Pro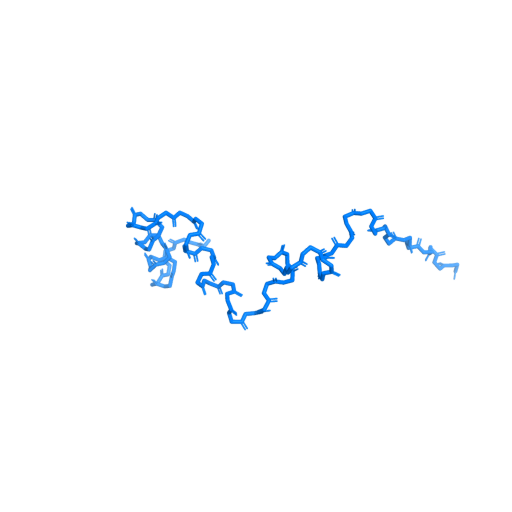tein AF-A0A819G9H7-F1 (afdb_monomer)

Sequence (54 aa):
MRHTPEAMQFVTTAARFGVQQAVKERDSIFQDYSQAEVKHRPNINHKFSYEEGE

Nearest PDB structures (foldseek):
  8brt-assembly1_A  TM=5.174E-01  e=6.589E+00  Bacillus sp. FJAT-27231
  1e3a-assembly1_A  TM=3.638E-01  e=3.597E+00  Escherichia coli

Mean predicted aligned error: 10.1 Å

Solvent-accessible surface area (backbone atoms only — not comparable to full-atom values): 3528 Å² total; per-residue (Å²): 142,72,81,49,73,68,45,47,49,46,51,52,41,23,74,75,65,33,60,70,51,37,48,50,62,69,37,57,84,72,59,49,48,82,75,37,61,81,95,60,32,74,64,87,82,69,72,87,80,80,78,82,79,131

Secondary structure (DSSP, 8-state):
---SHHHHHHHHHHHHH-HHHHHHHHHHTT--GGGS-GGGS--TT---------

Radius of gyration: 16.91 Å; Cα contacts (8 Å, |Δi|>4): 22; chains: 1; bounding box: 33×36×38 Å

pLDDT: mean 80.0, std 13.18, range [48.28, 97.75]

Foldseek 3Di:
DQPDPVNVVLVVCCVVPNNVVSVCVVCVVVPPQCPDDPVSHDDPPDDDDDDPDD

Structure (mmCIF, N/CA/C/O backbone):
data_AF-A0A819G9H7-F1
#
_entry.id   AF-A0A819G9H7-F1
#
loop_
_atom_site.group_PDB
_atom_site.id
_atom_site.type_symbol
_atom_site.label_atom_id
_atom_site.label_alt_id
_atom_site.label_comp_id
_atom_site.label_asym_id
_atom_site.label_entity_id
_atom_site.label_seq_id
_atom_site.pdbx_PDB_ins_code
_atom_site.Cartn_x
_atom_site.Cartn_y
_atom_site.Cartn_z
_atom_site.occupancy
_atom_site.B_iso_or_equiv
_atom_site.auth_seq_id
_atom_site.auth_comp_id
_atom_site.auth_asym_id
_atom_site.auth_atom_id
_atom_site.pdbx_PDB_model_num
ATOM 1 N N . MET A 1 1 ? -3.883 -16.595 3.251 1.00 56.12 1 MET A N 1
ATOM 2 C CA . MET A 1 1 ? -3.431 -15.874 4.460 1.00 56.12 1 MET A CA 1
ATOM 3 C C . MET A 1 1 ? -4.062 -14.483 4.480 1.00 56.12 1 MET A C 1
ATOM 5 O O . MET A 1 1 ? -3.662 -13.652 3.682 1.00 56.12 1 MET A O 1
ATOM 9 N N . ARG A 1 2 ? -5.112 -14.262 5.287 1.00 81.69 2 ARG A N 1
ATOM 10 C CA . ARG A 1 2 ? -5.822 -12.963 5.425 1.00 81.69 2 ARG A CA 1
ATOM 11 C C . ARG A 1 2 ? -6.261 -12.652 6.871 1.00 81.69 2 ARG A C 1
ATOM 13 O O . ARG A 1 2 ? -6.996 -11.702 7.085 1.00 81.69 2 ARG A O 1
ATOM 20 N N . HIS A 1 3 ? -5.840 -13.464 7.844 1.00 90.38 3 HIS A N 1
ATOM 21 C CA . HIS A 1 3 ? -6.350 -13.418 9.224 1.00 90.38 3 HIS A CA 1
ATOM 22 C C . HIS A 1 3 ? -5.241 -13.295 10.280 1.00 90.38 3 HIS A C 1
ATOM 24 O O . HIS A 1 3 ? -5.491 -13.538 11.455 1.00 90.38 3 HIS A O 1
ATOM 30 N N . THR A 1 4 ? -4.012 -12.960 9.883 1.00 95.19 4 THR A N 1
ATOM 31 C CA . THR A 1 4 ? -2.968 -12.608 10.855 1.00 95.19 4 THR A CA 1
ATOM 32 C C . THR A 1 4 ? -3.163 -11.159 11.316 1.00 95.19 4 THR A C 1
ATOM 34 O O . THR A 1 4 ? -3.807 -10.380 10.601 1.00 95.19 4 THR A O 1
ATOM 37 N N . PRO A 1 5 ? -2.622 -10.762 12.480 1.00 95.31 5 PRO A N 1
ATOM 38 C CA . PRO A 1 5 ? -2.705 -9.381 12.953 1.00 95.31 5 PRO A CA 1
ATOM 39 C C . PRO A 1 5 ? -2.208 -8.349 11.928 1.00 95.31 5 PRO A C 1
ATOM 41 O O . PRO A 1 5 ? -2.848 -7.318 11.732 1.00 95.31 5 PRO A O 1
ATOM 44 N N . GLU A 1 6 ? -1.131 -8.650 11.205 1.00 91.12 6 GLU A N 1
ATOM 45 C CA . GLU A 1 6 ? -0.541 -7.776 10.183 1.00 91.12 6 GLU A CA 1
ATOM 46 C C . GLU A 1 6 ? -1.487 -7.608 8.987 1.00 91.12 6 GLU A C 1
ATOM 48 O O . GLU A 1 6 ? -1.678 -6.505 8.474 1.00 91.12 6 GLU A O 1
ATOM 53 N N . ALA A 1 7 ? -2.145 -8.694 8.569 1.00 94.06 7 ALA A N 1
ATOM 54 C CA . ALA A 1 7 ? -3.145 -8.638 7.508 1.00 94.06 7 ALA A CA 1
ATOM 55 C C . ALA A 1 7 ? -4.357 -7.789 7.926 1.00 94.06 7 ALA A C 1
ATOM 57 O O . ALA A 1 7 ? -4.880 -7.020 7.119 1.00 94.06 7 ALA A O 1
ATOM 58 N N . MET A 1 8 ? -4.778 -7.879 9.191 1.00 96.12 8 MET A N 1
ATOM 59 C CA . MET A 1 8 ? -5.867 -7.054 9.725 1.00 96.12 8 MET A CA 1
ATOM 60 C C . MET A 1 8 ? -5.485 -5.571 9.806 1.00 96.12 8 MET A C 1
ATOM 62 O O . MET A 1 8 ? -6.318 -4.710 9.511 1.00 96.12 8 MET A O 1
ATOM 66 N N . GLN A 1 9 ? -4.230 -5.258 10.140 1.00 93.62 9 GLN A N 1
ATOM 67 C CA . GLN A 1 9 ? -3.714 -3.887 10.096 1.00 93.62 9 GLN A CA 1
ATOM 68 C C . GLN A 1 9 ? -3.735 -3.333 8.670 1.00 93.62 9 GLN A C 1
ATOM 70 O O . GLN A 1 9 ? -4.254 -2.240 8.454 1.00 93.62 9 GLN A O 1
ATOM 75 N N . PHE A 1 10 ? -3.289 -4.116 7.683 1.00 94.50 10 PHE A N 1
ATOM 76 C CA . PHE A 1 10 ? -3.358 -3.724 6.274 1.00 94.50 10 PHE A CA 1
ATOM 77 C C . PHE A 1 10 ? -4.796 -3.419 5.828 1.00 94.50 10 PHE A C 1
ATOM 79 O O . PHE A 1 10 ? -5.048 -2.376 5.225 1.00 94.50 10 PHE A O 1
ATOM 86 N N . VAL A 1 11 ? -5.756 -4.292 6.158 1.00 95.94 11 VAL A N 1
ATOM 87 C CA . VAL A 1 11 ? -7.179 -4.082 5.831 1.00 95.94 11 VAL A CA 1
ATOM 88 C C . VAL A 1 11 ? -7.721 -2.819 6.502 1.00 95.94 11 VAL A C 1
ATOM 90 O O . VAL A 1 11 ? -8.440 -2.052 5.866 1.00 95.94 11 VAL A O 1
ATOM 93 N N . THR A 1 12 ? -7.344 -2.565 7.755 1.00 96.12 12 THR A N 1
ATOM 94 C CA . THR A 1 12 ? -7.756 -1.360 8.490 1.00 96.12 12 THR A CA 1
ATOM 95 C C . THR A 1 12 ? -7.222 -0.087 7.828 1.00 96.12 12 THR A C 1
ATOM 97 O O . THR A 1 12 ? -7.985 0.855 7.603 1.00 96.12 12 THR A O 1
ATOM 100 N N . THR A 1 13 ? -5.940 -0.061 7.451 1.00 95.94 13 THR A N 1
ATOM 101 C CA . THR A 1 13 ? -5.333 1.065 6.722 1.00 95.94 13 THR A CA 1
ATOM 102 C C . THR A 1 13 ? -6.000 1.261 5.363 1.00 95.94 13 THR A C 1
ATOM 104 O O . THR A 1 13 ? -6.368 2.382 5.016 1.00 95.94 13 THR A O 1
ATOM 107 N N . ALA A 1 14 ? -6.239 0.178 4.619 1.00 96.12 14 ALA A N 1
ATOM 108 C CA . ALA A 1 14 ? -6.889 0.233 3.313 1.00 96.12 14 ALA A CA 1
ATOM 109 C C . ALA A 1 14 ? -8.335 0.746 3.397 1.00 96.12 14 ALA A C 1
ATOM 111 O O . ALA A 1 14 ? -8.753 1.532 2.550 1.00 96.12 14 ALA A O 1
ATOM 112 N N . ALA A 1 15 ? -9.088 0.348 4.425 1.00 97.12 15 ALA A N 1
ATOM 113 C CA . ALA A 1 15 ? -10.452 0.819 4.648 1.00 97.12 15 ALA A CA 1
ATOM 114 C C . ALA A 1 15 ? -10.502 2.309 5.025 1.00 97.12 15 ALA A C 1
ATOM 116 O O . ALA A 1 15 ? -11.434 3.009 4.638 1.00 97.12 15 ALA A O 1
ATOM 117 N N . ARG A 1 16 ? -9.504 2.800 5.771 1.00 97.75 16 ARG A N 1
ATOM 118 C CA . ARG A 1 16 ? -9.476 4.178 6.279 1.00 97.75 16 ARG A CA 1
ATOM 119 C C . ARG A 1 16 ? -8.862 5.184 5.303 1.00 97.75 16 ARG A C 1
ATOM 121 O O . ARG A 1 16 ? -9.315 6.323 5.254 1.00 97.75 16 ARG A O 1
ATOM 128 N N . PHE A 1 17 ? -7.838 4.778 4.557 1.00 96.31 17 PHE A N 1
ATOM 129 C CA . PHE A 1 17 ? -7.015 5.672 3.729 1.00 96.31 17 PHE A CA 1
ATOM 130 C C . PHE A 1 17 ? -6.931 5.245 2.258 1.00 96.31 17 PHE A C 1
ATOM 132 O O . PHE A 1 17 ? -6.312 5.931 1.447 1.00 96.31 17 PHE A O 1
ATOM 139 N N . GLY A 1 18 ? -7.563 4.128 1.899 1.00 94.44 18 GLY A N 1
ATOM 140 C CA . GLY A 1 18 ? -7.542 3.571 0.555 1.00 94.44 18 GLY A CA 1
ATOM 141 C C . GLY A 1 18 ? -6.419 2.557 0.334 1.00 94.44 18 GLY A C 1
ATOM 142 O O . GLY A 1 18 ? -5.366 2.573 0.975 1.00 94.44 18 GLY A O 1
ATOM 143 N N . VAL A 1 19 ? -6.649 1.662 -0.630 1.00 91.25 19 VAL A N 1
ATOM 144 C CA . VAL A 1 19 ? -5.729 0.563 -0.971 1.00 91.25 19 VAL A CA 1
ATOM 145 C C . VAL A 1 19 ? -4.365 1.087 -1.423 1.00 91.25 19 VAL A C 1
ATOM 147 O O . VAL A 1 19 ? -3.343 0.524 -1.046 1.00 91.25 19 VAL A O 1
ATOM 150 N N . GLN A 1 20 ? -4.331 2.189 -2.179 1.00 87.06 20 GLN A N 1
ATOM 151 C CA . GLN A 1 20 ? -3.083 2.774 -2.673 1.00 87.06 20 GLN A CA 1
ATOM 152 C C . GLN A 1 20 ? -2.144 3.187 -1.531 1.00 87.06 20 GLN A C 1
ATOM 154 O O . GLN A 1 20 ? -0.949 2.906 -1.590 1.00 87.06 20 GLN A O 1
ATOM 159 N N . GLN A 1 21 ? -2.679 3.817 -0.482 1.00 88.44 21 GLN A N 1
ATOM 160 C CA . GLN A 1 21 ? -1.890 4.241 0.673 1.00 88.44 21 GLN A CA 1
ATOM 161 C C . GLN A 1 21 ? -1.367 3.032 1.459 1.00 88.44 21 GLN A C 1
ATOM 163 O O . GLN A 1 21 ? -0.185 2.987 1.791 1.00 88.44 21 GLN A O 1
ATOM 168 N N . ALA A 1 22 ? -2.211 2.019 1.683 1.00 92.56 22 ALA A N 1
ATOM 169 C CA . ALA A 1 22 ? -1.808 0.794 2.374 1.00 92.56 22 ALA A CA 1
ATOM 170 C C . ALA A 1 22 ? -0.684 0.043 1.634 1.00 92.56 22 ALA A C 1
ATOM 172 O O . ALA A 1 22 ? 0.250 -0.455 2.260 1.00 92.56 22 ALA A O 1
ATOM 173 N N . VAL A 1 23 ? -0.746 -0.008 0.298 1.00 88.00 23 VAL A N 1
ATOM 174 C CA . VAL A 1 23 ? 0.315 -0.591 -0.542 1.00 88.00 23 VAL A CA 1
ATOM 175 C C . VAL A 1 23 ? 1.596 0.236 -0.453 1.00 88.00 23 VAL A C 1
ATOM 177 O O . VAL A 1 23 ? 2.658 -0.327 -0.208 1.00 88.00 23 VAL A O 1
ATOM 180 N N . LYS A 1 24 ? 1.501 1.566 -0.568 1.00 85.12 24 LYS A N 1
ATOM 181 C CA . LYS A 1 24 ? 2.659 2.462 -0.462 1.00 85.12 24 LYS A CA 1
ATOM 182 C C . LYS A 1 24 ? 3.386 2.308 0.874 1.00 85.12 24 LYS A C 1
ATOM 184 O O . LYS A 1 24 ? 4.608 2.239 0.886 1.00 85.12 24 LYS A O 1
ATOM 189 N N . GLU A 1 25 ? 2.661 2.256 1.990 1.00 87.94 25 GLU A N 1
ATOM 190 C CA . GLU A 1 25 ? 3.256 2.058 3.319 1.00 87.94 25 GLU A CA 1
ATOM 191 C C . GLU A 1 25 ? 3.951 0.700 3.428 1.00 87.94 25 GLU A C 1
ATOM 193 O O . GLU A 1 25 ? 5.116 0.648 3.821 1.00 87.94 25 GLU A O 1
ATOM 198 N N . ARG A 1 26 ? 3.273 -0.377 3.007 1.00 8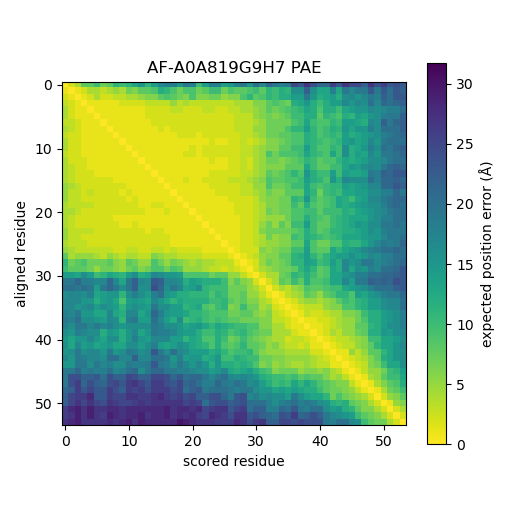6.62 26 ARG A N 1
ATOM 199 C CA . ARG A 1 26 ? 3.828 -1.737 3.000 1.00 86.62 26 ARG A CA 1
ATOM 200 C C . ARG A 1 26 ? 5.124 -1.818 2.193 1.00 86.62 26 ARG A C 1
ATOM 202 O O . ARG A 1 26 ? 6.094 -2.413 2.656 1.00 86.62 26 ARG A O 1
ATOM 209 N N . ASP A 1 27 ? 5.134 -1.216 1.007 1.00 85.00 27 ASP A N 1
ATOM 210 C CA . ASP A 1 27 ? 6.226 -1.361 0.041 1.00 85.00 27 ASP A CA 1
ATOM 211 C C . ASP A 1 27 ? 7.342 -0.325 0.235 1.00 85.00 27 ASP A C 1
ATOM 213 O O . ASP A 1 27 ? 8.450 -0.50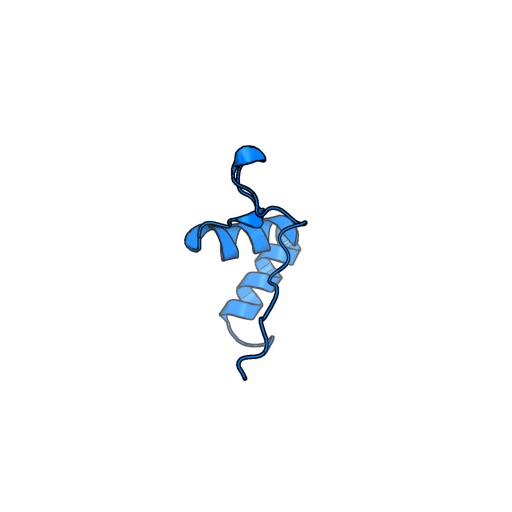9 -0.268 1.00 85.00 27 ASP A O 1
ATOM 217 N N . SER A 1 28 ? 7.098 0.734 1.017 1.00 79.31 28 SER A N 1
ATOM 218 C CA . SER A 1 28 ? 8.051 1.833 1.236 1.00 79.31 28 SER A CA 1
ATOM 219 C C . SER A 1 28 ? 9.422 1.376 1.746 1.00 79.31 28 SER A C 1
ATOM 221 O O . SER A 1 28 ? 10.446 1.923 1.339 1.00 79.31 28 SER A O 1
ATOM 223 N N . ILE A 1 29 ? 9.452 0.348 2.597 1.00 78.25 29 ILE A N 1
ATOM 224 C CA . ILE A 1 29 ? 10.674 -0.193 3.214 1.00 78.25 29 ILE A CA 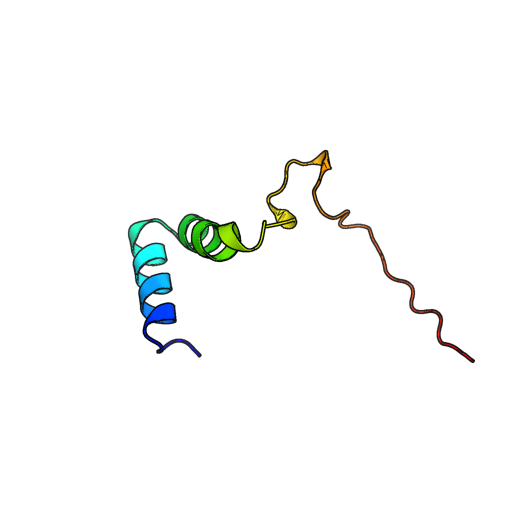1
ATOM 225 C C . ILE A 1 29 ? 11.516 -0.963 2.190 1.00 78.25 29 ILE A C 1
ATOM 227 O O . ILE A 1 29 ? 12.740 -1.018 2.293 1.00 78.25 29 ILE A O 1
ATOM 231 N N . PHE A 1 30 ? 10.866 -1.534 1.179 1.00 76.94 30 PHE A N 1
ATOM 232 C CA . PHE A 1 30 ? 11.497 -2.392 0.183 1.00 76.94 30 PHE A CA 1
ATOM 233 C C . PHE A 1 30 ? 12.043 -1.617 -1.018 1.00 76.94 30 PHE A C 1
ATOM 235 O O . PHE A 1 30 ? 12.563 -2.245 -1.934 1.00 76.94 30 PHE A O 1
ATOM 242 N N . GLN A 1 31 ? 11.957 -0.278 -0.995 1.00 64.31 31 G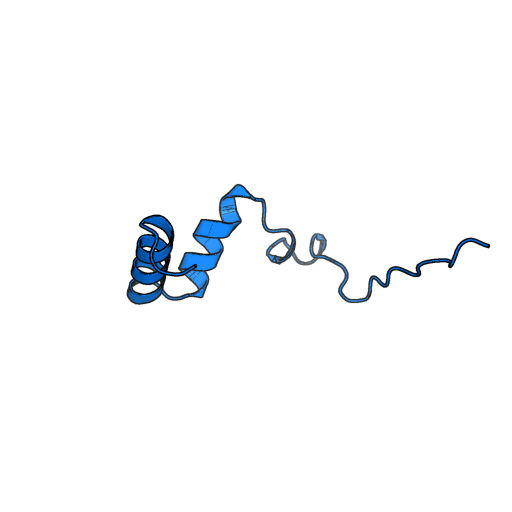LN A N 1
ATOM 243 C CA . GLN A 1 31 ? 12.296 0.605 -2.113 1.00 64.31 31 GLN A CA 1
ATOM 244 C C . GLN A 1 31 ? 11.585 0.150 -3.391 1.00 64.31 31 GLN A C 1
ATOM 246 O O . GLN A 1 31 ? 12.139 -0.557 -4.229 1.00 64.31 31 GLN A O 1
ATOM 251 N N . ASP A 1 32 ? 10.319 0.544 -3.522 1.00 63.28 32 ASP A N 1
ATOM 252 C CA . ASP A 1 32 ? 9.471 0.114 -4.628 1.00 63.28 32 ASP A CA 1
ATOM 253 C C . ASP A 1 32 ? 9.997 0.620 -5.983 1.00 63.28 32 ASP A C 1
ATOM 255 O O . ASP A 1 32 ? 9.719 1.738 -6.428 1.00 63.28 32 ASP A O 1
ATOM 259 N N . TYR A 1 33 ? 10.756 -0.244 -6.657 1.00 56.66 33 TYR A N 1
ATOM 260 C CA . TYR A 1 33 ? 11.302 -0.025 -7.994 1.00 56.66 33 TYR A CA 1
ATOM 261 C C . TYR A 1 33 ? 10.205 0.336 -9.011 1.00 56.66 33 TYR A C 1
ATOM 263 O O . TYR A 1 33 ? 10.451 1.092 -9.951 1.00 56.66 33 TYR A O 1
ATOM 271 N N . SER A 1 34 ? 8.966 -0.132 -8.808 1.00 64.88 34 SER A N 1
ATOM 272 C CA . SER A 1 34 ? 7.837 0.165 -9.698 1.00 64.88 34 SER A CA 1
ATOM 273 C C . SER A 1 34 ? 7.273 1.582 -9.520 1.00 64.88 34 SER A C 1
ATOM 275 O O . SER A 1 34 ? 6.746 2.161 -10.473 1.00 64.88 34 SER A O 1
ATOM 277 N N . GLN A 1 35 ? 7.439 2.170 -8.332 1.00 64.56 35 GLN A N 1
ATOM 278 C CA . GLN A 1 35 ? 7.019 3.537 -7.999 1.00 64.56 35 GLN A CA 1
ATOM 279 C C . GLN A 1 35 ? 8.162 4.553 -8.106 1.00 64.56 35 GLN A C 1
ATOM 281 O O . GLN A 1 35 ? 7.968 5.732 -7.802 1.00 64.56 35 GLN A O 1
ATOM 286 N N . ALA A 1 36 ? 9.341 4.129 -8.568 1.00 65.56 36 ALA A N 1
ATOM 287 C CA . ALA A 1 36 ? 10.464 5.020 -8.813 1.00 65.56 36 ALA A CA 1
ATOM 288 C C . ALA A 1 36 ? 10.109 6.117 -9.844 1.00 65.56 36 ALA A C 1
ATOM 290 O O . ALA A 1 36 ? 9.146 6.000 -10.618 1.00 65.56 36 ALA A O 1
ATOM 291 N N . GLU A 1 37 ? 10.893 7.204 -9.874 1.00 71.88 37 GLU A N 1
ATOM 292 C CA . GLU A 1 37 ? 10.795 8.213 -10.941 1.00 71.88 37 GLU A CA 1
ATOM 293 C C . GLU A 1 37 ? 10.870 7.529 -12.313 1.00 71.88 37 GLU A C 1
ATOM 295 O O . GLU A 1 37 ? 11.535 6.508 -12.450 1.00 71.88 37 GLU A O 1
ATOM 300 N N . VAL A 1 38 ? 10.213 8.075 -13.344 1.00 74.69 38 VAL A N 1
ATOM 301 C CA . VAL A 1 38 ? 10.049 7.398 -14.652 1.00 74.69 38 VAL A CA 1
ATOM 302 C C . VAL A 1 38 ? 11.374 6.864 -15.224 1.00 74.69 38 VAL A C 1
ATOM 304 O O . VAL A 1 38 ? 11.399 5.757 -15.751 1.00 74.69 38 VAL A O 1
ATOM 307 N N . LYS A 1 39 ? 12.484 7.595 -15.046 1.00 75.44 39 LYS A N 1
ATOM 308 C CA . LYS A 1 39 ? 13.846 7.196 -15.469 1.00 75.44 39 LYS A CA 1
ATOM 309 C C . LYS A 1 39 ? 14.430 5.980 -14.729 1.00 75.44 39 LYS A C 1
ATOM 311 O O . LYS A 1 39 ? 15.414 5.408 -15.180 1.00 75.44 39 LYS A O 1
ATOM 316 N N . HIS A 1 40 ? 13.864 5.624 -13.583 1.00 69.50 40 HIS A N 1
ATOM 317 C CA . HIS A 1 40 ? 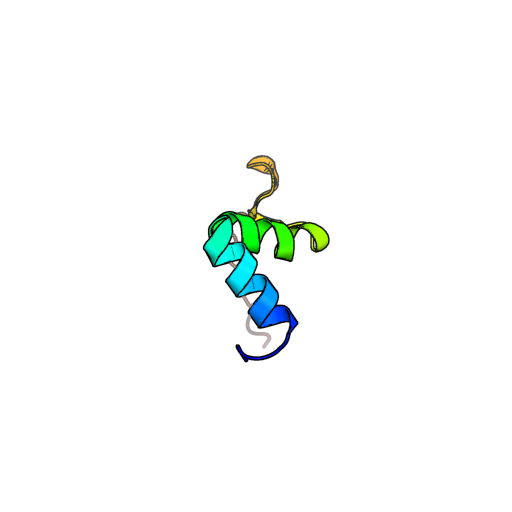14.308 4.548 -12.701 1.00 69.50 40 HIS A CA 1
ATOM 318 C C . HIS A 1 40 ? 13.322 3.380 -12.656 1.00 69.50 40 HIS A C 1
ATOM 320 O O . HIS A 1 40 ? 13.583 2.418 -11.948 1.00 69.50 40 HIS A O 1
ATOM 326 N N . ARG A 1 41 ? 12.202 3.440 -13.384 1.00 74.56 41 ARG A N 1
ATOM 327 C CA . ARG A 1 41 ? 11.238 2.336 -13.427 1.00 74.56 41 ARG A CA 1
ATOM 328 C C . ARG A 1 41 ? 11.775 1.157 -14.246 1.00 74.56 41 ARG A C 1
ATOM 330 O O . ARG A 1 41 ? 12.549 1.373 -15.182 1.0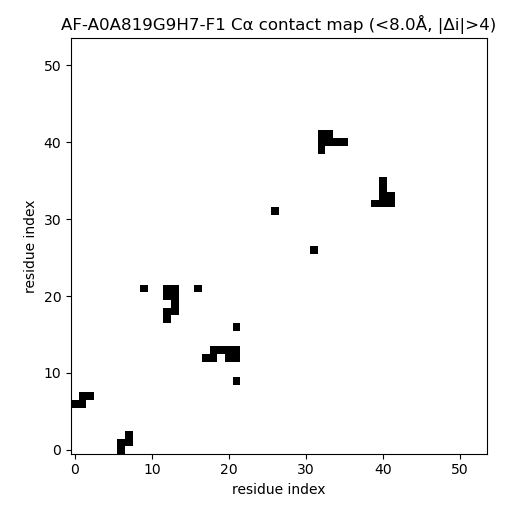0 74.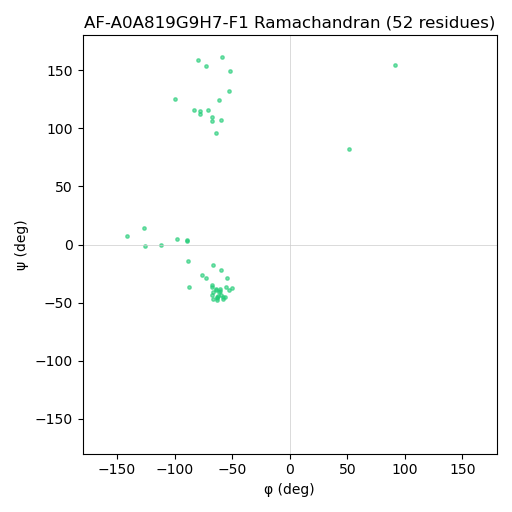56 41 ARG A O 1
ATOM 337 N N . PRO A 1 42 ? 11.313 -0.075 -13.963 1.00 69.06 42 PRO A N 1
ATOM 338 C CA . PRO A 1 42 ? 11.548 -1.220 -14.831 1.00 69.06 42 PRO A CA 1
ATOM 339 C C . PRO A 1 42 ? 11.124 -0.909 -16.261 1.00 69.06 42 PRO A C 1
ATOM 341 O O . PRO A 1 42 ? 10.007 -0.444 -16.498 1.00 69.06 42 PRO A O 1
ATOM 344 N N . ASN A 1 43 ? 11.991 -1.217 -17.226 1.00 73.88 43 ASN A N 1
ATOM 345 C CA . ASN A 1 43 ? 11.577 -1.233 -18.620 1.00 73.88 43 ASN A CA 1
ATOM 346 C C . ASN A 1 43 ? 10.585 -2.387 -18.814 1.00 73.88 43 ASN A C 1
ATOM 348 O O . ASN A 1 43 ? 10.970 -3.553 -18.779 1.00 73.88 43 ASN A O 1
ATOM 352 N N . ILE A 1 44 ? 9.314 -2.058 -19.038 1.00 73.06 44 ILE A N 1
ATOM 353 C CA . ILE A 1 44 ? 8.243 -3.039 -19.267 1.00 73.06 44 ILE A CA 1
ATOM 354 C C . ILE A 1 44 ? 8.496 -3.931 -20.492 1.00 73.06 44 ILE A C 1
ATOM 356 O O . ILE A 1 44 ? 7.976 -5.039 -20.575 1.00 73.06 44 ILE A O 1
ATOM 360 N N . ASN A 1 45 ? 9.327 -3.469 -21.428 1.00 79.69 45 ASN A N 1
ATOM 361 C CA . ASN A 1 45 ? 9.712 -4.223 -22.616 1.00 79.69 45 ASN A CA 1
ATOM 362 C C . ASN A 1 45 ? 10.960 -5.088 -22.396 1.00 79.69 45 ASN A C 1
ATOM 364 O O . ASN A 1 45 ? 11.437 -5.708 -23.346 1.00 79.69 45 ASN A O 1
ATOM 368 N N . HIS A 1 46 ? 11.515 -5.128 -21.181 1.00 77.00 46 HIS A N 1
ATOM 369 C CA . HIS A 1 46 ? 12.632 -6.008 -20.872 1.00 77.00 46 HIS A CA 1
ATOM 370 C C . HIS A 1 46 ? 12.147 -7.463 -20.917 1.00 77.00 46 HIS A C 1
ATOM 372 O O . HIS A 1 46 ? 11.413 -7.917 -20.041 1.00 77.00 46 HIS A O 1
ATOM 378 N N . LYS A 1 47 ? 12.530 -8.185 -21.973 1.00 74.19 47 LYS A N 1
ATOM 379 C CA . LYS A 1 47 ? 12.279 -9.619 -22.111 1.00 74.19 47 LYS A CA 1
ATOM 380 C C . LYS A 1 47 ? 13.540 -10.382 -21.729 1.00 74.19 47 LYS A C 1
ATOM 382 O O . LYS A 1 47 ? 14.591 -10.143 -22.313 1.00 74.19 47 LYS A O 1
ATOM 387 N N . PHE A 1 48 ? 13.415 -11.312 -20.787 1.00 68.25 48 PHE A N 1
ATOM 388 C CA . PHE A 1 48 ? 14.436 -12.328 -20.561 1.00 68.25 48 PHE A CA 1
ATOM 389 C C . PHE A 1 48 ? 14.283 -13.398 -21.645 1.00 68.25 48 PHE A C 1
ATOM 391 O O . PHE A 1 48 ? 13.251 -14.066 -21.712 1.00 68.25 48 PHE A O 1
ATOM 398 N N . SER A 1 49 ? 15.276 -13.536 -22.520 1.00 67.50 49 SER A N 1
ATOM 399 C CA . SER A 1 49 ? 15.445 -14.750 -23.315 1.00 67.50 49 SER A CA 1
ATOM 400 C C . SER A 1 49 ? 16.199 -15.755 -22.453 1.00 67.50 49 SER A C 1
ATOM 402 O O . SER A 1 49 ? 17.339 -15.505 -22.066 1.00 67.50 49 SER A O 1
ATOM 404 N N . TYR A 1 50 ? 15.558 -16.871 -22.121 1.00 65.56 50 TYR A N 1
ATO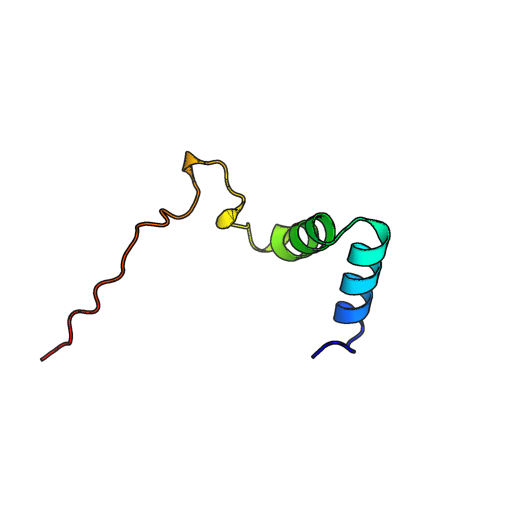M 405 C CA . TYR A 1 50 ? 16.288 -18.041 -21.657 1.00 65.56 50 TYR A CA 1
ATOM 406 C C . TYR A 1 50 ? 16.879 -18.683 -22.909 1.00 65.56 50 TYR A C 1
ATOM 408 O O . TYR A 1 50 ? 16.123 -19.123 -23.773 1.00 65.56 50 TYR A O 1
ATOM 416 N N . GLU A 1 51 ? 18.202 -18.669 -23.054 1.00 68.12 51 GLU A N 1
ATOM 417 C CA . GLU A 1 51 ? 18.824 -19.617 -23.974 1.00 68.12 51 GLU A CA 1
ATOM 418 C C . GLU A 1 51 ? 18.693 -20.988 -23.312 1.00 68.12 51 GLU A C 1
ATOM 420 O O . GLU A 1 51 ? 19.178 -21.193 -22.196 1.00 68.12 51 GLU A O 1
ATOM 425 N N . GLU A 1 52 ? 17.932 -21.884 -23.943 1.00 60.69 52 GLU A N 1
ATOM 426 C CA . GLU A 1 52 ? 17.935 -23.292 -23.564 1.00 60.69 52 GLU A CA 1
ATOM 427 C C . GLU A 1 52 ? 19.370 -23.783 -23.752 1.00 60.69 52 GLU A C 1
ATOM 429 O O . GLU A 1 52 ? 19.866 -23.853 -24.874 1.00 60.69 52 GLU A O 1
ATOM 434 N N . GLY A 1 53 ? 20.069 -24.012 -22.640 1.00 64.81 53 GLY A N 1
ATOM 435 C CA . GLY A 1 53 ? 21.384 -24.632 -22.673 1.00 64.81 53 GLY A CA 1
ATOM 436 C C . GLY A 1 53 ? 21.264 -26.030 -23.272 1.00 64.81 53 GLY A C 1
ATOM 437 O O . GLY A 1 53 ? 20.461 -26.825 -22.778 1.00 64.81 53 GLY A O 1
ATOM 438 N N . GLU A 1 54 ? 22.037 -26.282 -24.331 1.00 48.28 54 GLU A N 1
ATOM 439 C CA . GLU A 1 54 ? 22.325 -27.621 -24.870 1.00 48.28 54 GLU A CA 1
ATOM 440 C C . GLU A 1 54 ? 22.974 -28.542 -23.827 1.00 48.28 54 GLU A C 1
ATOM 442 O O . GLU A 1 54 ? 23.835 -28.065 -23.046 1.00 48.28 54 GLU A O 1
#